Protein AF-A0A646HHF9-F1 (afdb_monomer)

Secondary structure (DSSP, 8-state):
-----HHHHHHHHHHHHHHHHHHHHHHHHHHHHHHHHHHHHHHHHHHHHHHHHTTTS-----PPPSSSSEETEEEEEEEEEETTEEEEEEEE---TT-EE----

Solvent-accessible surface area (backbone atoms only — not comparable to full-atom values): 6227 Å² total; per-residue (Å²): 134,88,86,72,54,69,72,59,54,52,53,53,51,54,53,51,54,52,53,54,53,53,53,54,52,54,52,52,56,49,52,55,52,52,57,58,51,50,58,55,52,52,51,58,51,50,54,53,50,55,63,62,48,70,78,79,54,84,79,78,76,72,72,59,47,86,78,75,41,31,40,11,9,36,72,44,90,52,76,43,75,59,90,94,47,75,47,53,41,43,39,83,69,75,42,71,87,32,65,17,76,67,98,117

Structure (mmCIF, N/CA/C/O backbone):
data_AF-A0A646HHF9-F1
#
_entry.id   AF-A0A646HHF9-F1
#
loop_
_atom_site.group_PDB
_atom_site.id
_atom_site.type_symbol
_atom_site.label_atom_id
_atom_site.label_alt_id
_atom_site.label_comp_id
_atom_site.label_asym_id
_atom_site.label_entity_id
_atom_site.label_seq_id
_atom_site.pdbx_PDB_ins_code
_atom_site.Cartn_x
_atom_site.Cartn_y
_atom_site.Cartn_z
_atom_site.occupancy
_atom_site.B_iso_or_equiv
_atom_site.auth_seq_id
_atom_site.auth_comp_id
_atom_site.auth_asym_id
_atom_site.auth_atom_id
_atom_site.pdbx_PDB_model_num
ATOM 1 N N . MET A 1 1 ? -16.083 25.783 53.125 1.00 39.66 1 MET A N 1
ATOM 2 C CA . MET A 1 1 ? -14.875 24.932 53.082 1.00 39.66 1 MET A CA 1
ATOM 3 C C . MET A 1 1 ? -15.347 23.488 53.008 1.00 39.66 1 MET A C 1
ATOM 5 O O . MET A 1 1 ? -15.958 23.027 53.962 1.00 39.66 1 MET A O 1
ATOM 9 N N . LEU A 1 2 ? -15.204 22.819 51.859 1.00 50.69 2 LEU A N 1
ATOM 10 C CA . LEU A 1 2 ? -15.586 21.409 51.734 1.00 50.69 2 LEU A CA 1
ATOM 11 C C . LEU A 1 2 ? -14.530 20.556 52.438 1.00 50.69 2 LEU A C 1
ATOM 13 O O . LEU A 1 2 ? -13.410 20.424 51.952 1.00 50.69 2 LEU A O 1
ATOM 17 N N . ASN A 1 3 ? -14.894 19.999 53.590 1.00 59.72 3 ASN A N 1
ATOM 18 C CA . ASN A 1 3 ? -14.084 19.016 54.296 1.00 59.72 3 ASN A CA 1
ATOM 19 C C . ASN A 1 3 ? -14.270 17.660 53.597 1.00 59.72 3 ASN A C 1
ATOM 21 O O . ASN A 1 3 ? -15.097 16.837 53.985 1.00 59.72 3 ASN A O 1
ATOM 25 N N . LEU A 1 4 ? -13.574 17.475 52.477 1.00 60.56 4 LEU A N 1
ATOM 26 C CA . LEU A 1 4 ? -13.609 16.232 51.716 1.00 60.56 4 LEU A CA 1
ATOM 27 C C . LEU A 1 4 ? -12.648 15.231 52.360 1.00 60.56 4 LEU A C 1
ATOM 29 O O . LEU A 1 4 ? -11.431 15.343 52.234 1.00 60.56 4 LEU A O 1
ATOM 33 N N . ASN A 1 5 ? -13.215 14.244 53.056 1.00 72.06 5 ASN A N 1
ATOM 34 C CA . ASN A 1 5 ? -12.475 13.115 53.610 1.00 72.06 5 ASN A CA 1
ATOM 35 C C . ASN A 1 5 ? -11.739 12.362 52.476 1.00 72.06 5 ASN A C 1
ATOM 37 O O . ASN A 1 5 ? -12.307 12.120 51.402 1.00 72.06 5 ASN A O 1
ATOM 41 N N . VAL A 1 6 ? -10.476 11.990 52.706 1.00 67.69 6 VAL A N 1
ATOM 42 C CA . VAL A 1 6 ? -9.559 11.394 51.712 1.00 67.69 6 VAL A CA 1
ATOM 43 C C . VAL A 1 6 ? -10.124 10.098 51.116 1.00 67.69 6 VAL A C 1
ATOM 45 O O . VAL A 1 6 ? -9.913 9.800 49.940 1.00 67.69 6 VAL A O 1
ATOM 48 N N . GLU A 1 7 ? -10.907 9.346 51.889 1.00 68.81 7 GLU A N 1
ATOM 49 C CA . GLU A 1 7 ? -11.557 8.116 51.421 1.00 68.81 7 GLU A CA 1
ATOM 50 C C . GLU A 1 7 ? -12.665 8.371 50.392 1.00 68.81 7 GLU A C 1
ATOM 52 O O . GLU A 1 7 ? -12.810 7.617 49.430 1.00 68.81 7 GLU A O 1
ATOM 57 N N . THR A 1 8 ? -13.421 9.458 50.547 1.00 64.81 8 THR A N 1
ATOM 58 C CA . THR A 1 8 ? -14.432 9.891 49.569 1.00 64.81 8 THR A CA 1
ATOM 59 C C . THR A 1 8 ? -13.780 10.358 48.271 1.00 64.81 8 THR A C 1
ATOM 61 O O . THR A 1 8 ? -14.233 9.975 47.196 1.00 64.81 8 THR A O 1
ATOM 64 N N . MET A 1 9 ? -12.664 11.091 48.348 1.00 63.19 9 MET A N 1
ATOM 65 C CA . MET A 1 9 ? -11.913 11.557 47.171 1.00 63.19 9 MET A CA 1
ATOM 66 C C . MET A 1 9 ? -11.390 10.396 46.313 1.00 63.19 9 MET A C 1
ATOM 68 O O . MET A 1 9 ? -11.492 10.440 45.088 1.00 63.19 9 MET A O 1
ATOM 72 N N . LYS A 1 10 ? -10.901 9.317 46.941 1.00 67.31 10 LYS A N 1
ATOM 73 C CA . LYS A 1 10 ? -10.444 8.108 46.232 1.00 67.31 10 LYS A CA 1
ATOM 74 C C . LYS A 1 10 ? -11.574 7.403 45.475 1.00 67.31 10 LYS A C 1
ATOM 76 O O . LYS A 1 10 ? -11.358 6.943 44.357 1.00 67.31 10 LYS A O 1
ATOM 81 N N . LYS A 1 11 ? -12.782 7.351 46.049 1.00 71.19 11 LYS A N 1
ATOM 82 C CA . LYS A 1 11 ? -13.964 6.752 45.402 1.00 71.19 11 LYS A CA 1
ATOM 83 C C . LYS A 1 11 ? -14.408 7.560 44.181 1.00 71.19 11 LYS A C 1
ATOM 85 O O . LYS A 1 11 ? -14.661 6.975 43.131 1.00 71.19 11 LYS A O 1
ATOM 90 N N . TYR A 1 12 ? -14.421 8.891 44.285 1.00 71.12 12 TYR A N 1
ATOM 91 C CA . TYR A 1 12 ? -14.727 9.767 43.149 1.00 71.12 12 TYR A CA 1
ATOM 92 C C . TYR A 1 12 ? -13.666 9.687 42.047 1.00 71.12 12 TYR A C 1
ATOM 94 O O . TYR A 1 12 ? -14.019 9.609 40.873 1.00 71.12 12 TYR A O 1
ATOM 102 N N . PHE A 1 13 ? -12.382 9.620 42.411 1.00 72.81 13 PHE A N 1
ATOM 103 C CA . PHE A 1 13 ? -11.299 9.448 41.443 1.00 72.81 13 PHE A CA 1
ATOM 104 C C . PHE A 1 13 ? -11.406 8.111 40.696 1.00 72.81 13 PHE A C 1
ATOM 106 O O . PHE A 1 13 ? -11.321 8.079 39.472 1.00 72.81 13 PHE A O 1
ATOM 113 N N . MET A 1 14 ? -11.679 7.011 41.404 1.00 72.44 14 MET A N 1
ATOM 114 C CA . MET A 1 14 ? -11.815 5.698 40.770 1.00 72.44 14 MET A CA 1
ATOM 115 C C . MET A 1 14 ? -13.063 5.596 39.875 1.00 72.44 14 MET A C 1
ATOM 117 O O . MET A 1 14 ? -13.009 5.027 38.785 1.00 72.44 14 MET A O 1
ATOM 121 N N . SER A 1 15 ? -14.173 6.214 40.287 1.00 73.56 15 SER A N 1
ATOM 122 C CA . SER A 1 15 ? -15.384 6.329 39.463 1.00 73.56 15 SER A CA 1
ATOM 123 C C . SER A 1 15 ? -15.136 7.130 38.179 1.00 73.56 15 SER A C 1
ATOM 125 O O . SER A 1 15 ? -15.618 6.757 37.111 1.00 73.56 15 SER A O 1
ATOM 127 N N . PHE A 1 16 ? -14.359 8.213 38.261 1.00 77.44 16 PHE A N 1
ATOM 128 C CA . PHE A 1 16 ? -14.007 9.042 37.109 1.00 77.44 16 PHE A CA 1
ATOM 129 C C . PHE A 1 16 ? -13.122 8.293 36.103 1.00 77.44 16 PHE A C 1
ATOM 131 O O . PHE A 1 16 ? -13.390 8.323 34.902 1.00 77.44 16 PHE A O 1
ATOM 138 N N . VAL A 1 17 ? -12.121 7.549 36.584 1.00 76.94 17 VAL A N 1
ATOM 139 C CA . VAL A 1 17 ? -11.257 6.719 35.728 1.00 76.94 17 VAL A CA 1
ATOM 140 C C . VAL A 1 17 ? -12.069 5.639 35.003 1.00 76.94 17 VAL A C 1
ATOM 142 O O . VAL A 1 17 ? -11.896 5.450 33.799 1.00 76.94 17 VAL A O 1
ATOM 145 N N . CYS A 1 18 ? -13.011 4.982 35.688 1.00 74.81 18 CYS A N 1
ATOM 146 C CA . CYS A 1 18 ? -13.889 3.992 35.055 1.00 74.81 18 CYS A CA 1
ATOM 147 C C . CYS A 1 18 ? -14.760 4.606 33.948 1.00 74.81 18 CYS A C 1
ATOM 149 O O . CYS A 1 18 ? -14.887 4.018 32.874 1.00 74.81 18 CYS A O 1
ATOM 151 N N . ALA A 1 19 ? -15.312 5.804 34.168 1.00 72.06 19 ALA A N 1
ATOM 152 C CA . ALA A 1 19 ? -16.123 6.490 33.164 1.00 72.06 19 ALA A CA 1
ATOM 153 C C . ALA A 1 19 ? -15.327 6.776 31.875 1.00 72.06 19 ALA A C 1
ATOM 155 O O . ALA A 1 19 ? -15.808 6.490 30.779 1.00 72.06 19 ALA A O 1
ATOM 156 N N . ILE A 1 20 ? -14.078 7.239 31.988 1.00 74.69 20 ILE A N 1
ATOM 157 C CA . ILE A 1 20 ? -13.217 7.516 30.824 1.00 74.69 20 ILE A CA 1
ATOM 158 C C . ILE A 1 20 ? -12.928 6.238 30.025 1.00 74.69 20 ILE A C 1
ATOM 160 O O . ILE A 1 20 ? -13.024 6.240 28.797 1.00 74.69 20 ILE A O 1
ATOM 164 N N . ILE A 1 21 ? -12.616 5.135 30.711 1.00 76.69 21 ILE A N 1
ATOM 165 C CA . ILE A 1 21 ? -12.291 3.855 30.063 1.00 76.69 21 ILE A CA 1
ATOM 166 C C . ILE A 1 21 ? -13.486 3.327 29.258 1.00 76.69 21 ILE A C 1
ATOM 168 O O . ILE A 1 21 ? -13.312 2.855 28.133 1.00 76.69 21 ILE A O 1
ATOM 172 N N . THR A 1 22 ? -14.705 3.449 29.793 1.00 72.38 22 THR A N 1
ATOM 173 C CA . THR A 1 22 ? -15.913 2.996 29.083 1.00 72.38 22 THR A CA 1
ATOM 174 C C . THR A 1 22 ? -16.177 3.791 27.803 1.00 72.38 22 THR A C 1
ATOM 176 O O . THR A 1 22 ? -16.484 3.193 26.773 1.00 72.38 22 THR A O 1
ATOM 179 N N . ILE A 1 23 ? -15.969 5.111 27.819 1.00 74.75 23 ILE A N 1
ATOM 180 C CA . ILE A 1 23 ? -16.130 5.963 26.632 1.00 74.75 23 ILE A CA 1
ATOM 181 C C . ILE A 1 23 ? -15.095 5.589 25.563 1.00 74.75 23 ILE A C 1
ATOM 183 O O . ILE A 1 23 ? -15.446 5.438 24.391 1.00 74.75 23 ILE A O 1
ATOM 187 N N . ALA A 1 24 ? -13.837 5.370 25.956 1.00 71.38 24 ALA A N 1
ATOM 188 C CA . ALA A 1 24 ? -12.774 4.980 25.030 1.00 71.38 24 ALA A CA 1
ATOM 189 C C . ALA A 1 24 ? -13.054 3.626 24.347 1.00 71.38 24 ALA A C 1
ATOM 191 O O . ALA A 1 24 ? -12.877 3.499 23.134 1.00 71.38 24 ALA A O 1
ATOM 192 N N . CYS A 1 25 ? -13.561 2.637 25.092 1.00 72.00 25 CYS A N 1
ATOM 193 C CA . CYS A 1 25 ? -13.880 1.314 24.545 1.00 72.00 25 CYS A CA 1
ATOM 194 C C . CYS A 1 25 ? -15.032 1.358 23.528 1.00 72.00 25 CYS A C 1
ATOM 196 O O . CYS A 1 25 ? -14.935 0.750 22.461 1.00 72.00 25 CYS A O 1
ATOM 198 N N . VAL A 1 26 ? -16.103 2.103 23.823 1.00 73.75 26 VAL A N 1
ATOM 199 C CA . VAL A 1 26 ? -17.259 2.231 22.915 1.00 73.75 26 VAL A CA 1
ATOM 200 C C . VAL A 1 26 ? -16.872 2.975 21.634 1.00 73.75 26 VAL A C 1
ATOM 202 O O . VAL A 1 26 ? -17.263 2.572 20.539 1.00 73.75 26 VAL A O 1
ATOM 205 N N . SER A 1 27 ? -16.041 4.013 21.756 1.00 71.19 27 SER A N 1
ATOM 206 C CA . SER A 1 27 ? -15.536 4.788 20.614 1.00 71.19 27 SER A CA 1
ATOM 207 C C . SER A 1 27 ? -14.716 3.925 19.651 1.00 71.19 27 SER A C 1
ATOM 209 O O . SER A 1 27 ? -14.890 4.005 18.435 1.00 71.19 27 SER A O 1
ATOM 211 N N . PHE A 1 28 ? -13.846 3.063 20.188 1.00 72.19 28 PHE A N 1
ATOM 212 C CA . PHE A 1 28 ? -13.007 2.174 19.386 1.00 72.19 28 PHE A CA 1
ATOM 213 C C . PHE A 1 28 ? -13.825 1.089 18.673 1.00 72.19 28 PHE A C 1
ATOM 215 O O . PHE A 1 28 ? -13.618 0.841 17.486 1.00 72.19 28 PHE A O 1
ATOM 222 N N . ALA A 1 29 ? -14.801 0.485 19.359 1.00 70.06 29 ALA A N 1
ATOM 223 C CA . ALA A 1 29 ? -15.680 -0.520 18.762 1.00 70.06 29 ALA A CA 1
ATOM 224 C C . ALA A 1 29 ? -16.514 0.053 17.602 1.00 70.06 29 ALA A C 1
ATOM 226 O O . ALA A 1 29 ? -16.638 -0.585 16.555 1.00 70.06 29 ALA A O 1
ATOM 227 N N . LEU A 1 30 ? -17.031 1.279 17.755 1.00 65.69 30 LEU A N 1
ATOM 228 C CA . LEU A 1 30 ? -17.736 1.979 16.681 1.00 65.69 30 LEU A CA 1
ATOM 229 C C . LEU A 1 30 ? -16.806 2.268 15.497 1.00 65.69 30 LEU A C 1
ATOM 231 O O . LEU A 1 30 ? -17.174 1.977 14.363 1.00 65.69 30 LEU A O 1
ATOM 235 N N . LEU A 1 31 ? -15.588 2.766 15.735 1.00 65.50 31 LEU A N 1
ATOM 236 C CA . LEU A 1 31 ? -14.617 3.054 14.672 1.00 65.50 31 LEU A CA 1
ATOM 237 C C . LEU A 1 31 ? -14.316 1.814 13.806 1.00 65.50 31 LEU A C 1
ATOM 239 O O . LEU A 1 31 ? -14.271 1.906 12.579 1.00 65.50 31 LEU A O 1
ATOM 243 N N . VAL A 1 32 ? -14.148 0.646 14.432 1.00 68.06 32 VAL A N 1
ATOM 244 C CA . VAL A 1 32 ? -13.904 -0.624 13.725 1.00 68.06 32 VAL A CA 1
ATOM 245 C C . VAL A 1 32 ? -15.108 -1.024 12.860 1.00 68.06 32 VAL A C 1
ATOM 247 O O . VAL A 1 32 ? -14.928 -1.436 11.711 1.00 68.06 32 VAL A O 1
ATOM 250 N N . GLN A 1 33 ? -16.336 -0.852 13.358 1.00 61.91 33 GLN A N 1
ATOM 251 C CA . GLN A 1 33 ? -17.551 -1.135 12.583 1.00 61.91 33 GLN A CA 1
ATOM 252 C C . GLN A 1 33 ? -17.734 -0.162 11.409 1.00 61.91 33 GLN A C 1
ATOM 254 O O . GLN A 1 33 ? -18.026 -0.598 10.294 1.00 61.91 33 GLN A O 1
ATOM 259 N N . PHE A 1 34 ? -17.492 1.137 11.616 1.00 61.16 34 PHE A N 1
ATOM 260 C CA . PHE A 1 34 ? -17.584 2.146 10.555 1.00 61.16 34 PHE A CA 1
ATOM 261 C C . PHE A 1 34 ? -16.555 1.923 9.441 1.00 61.16 34 PHE A C 1
ATOM 263 O O . PHE A 1 34 ? -16.900 2.037 8.266 1.00 61.16 34 PHE A O 1
ATOM 270 N N . ASN A 1 35 ? -15.318 1.546 9.778 1.00 59.56 35 ASN A N 1
ATOM 271 C CA . ASN A 1 35 ? -14.297 1.234 8.771 1.00 59.56 35 ASN A CA 1
ATOM 272 C C . ASN A 1 35 ? -14.648 -0.013 7.948 1.00 59.56 35 ASN A C 1
ATOM 274 O O . ASN A 1 35 ? -14.401 -0.043 6.744 1.00 59.56 35 ASN A O 1
ATOM 278 N N . SER A 1 36 ? -15.272 -1.011 8.577 1.00 55.56 36 SER A N 1
ATOM 279 C CA . SER A 1 36 ? -15.701 -2.236 7.895 1.00 55.56 36 SER A CA 1
ATOM 280 C C . SER A 1 36 ? -16.856 -1.970 6.919 1.00 55.56 36 SER A C 1
ATOM 282 O O . SER A 1 36 ? -16.861 -2.495 5.810 1.00 55.56 36 SER A O 1
ATOM 284 N N . GLY A 1 37 ? -17.813 -1.115 7.298 1.00 51.62 37 GLY A N 1
ATOM 285 C CA . GLY A 1 37 ? -18.943 -0.742 6.440 1.00 51.62 37 GLY A CA 1
ATOM 286 C C . GLY A 1 37 ? -18.556 0.177 5.278 1.00 51.62 37 GLY A C 1
ATOM 287 O O . GLY A 1 37 ? -19.073 0.018 4.174 1.00 51.62 37 GLY A O 1
ATOM 288 N N . LYS A 1 38 ? -17.609 1.100 5.493 1.00 51.44 38 LYS A N 1
ATOM 289 C CA . LYS A 1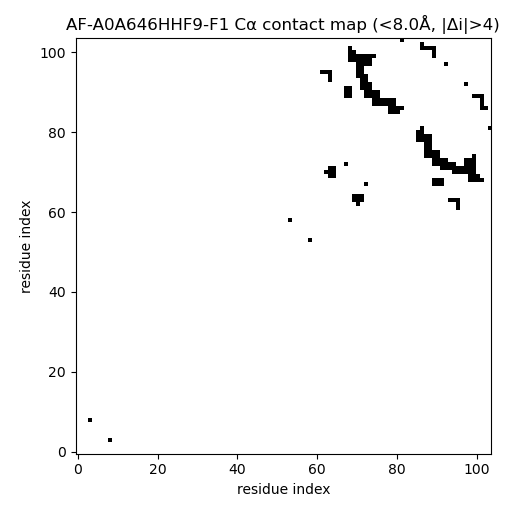 38 ? -17.143 2.026 4.450 1.00 51.44 38 LYS A CA 1
ATOM 290 C C . LYS A 1 38 ? -16.495 1.291 3.271 1.00 51.44 38 LYS A C 1
ATOM 292 O O . LYS A 1 38 ? -16.796 1.605 2.129 1.00 51.44 38 LYS A O 1
ATOM 297 N N . LEU A 1 39 ? -15.711 0.246 3.550 1.00 51.34 39 LEU A N 1
ATOM 298 C CA . LEU A 1 39 ? -15.124 -0.633 2.529 1.00 51.34 39 LEU A CA 1
ATOM 299 C C . LEU A 1 39 ? -16.178 -1.324 1.646 1.00 51.34 39 LEU A C 1
ATOM 301 O O . LEU A 1 39 ? -15.972 -1.475 0.446 1.00 51.34 39 LEU A O 1
ATOM 305 N N . VAL A 1 40 ? -17.311 -1.733 2.221 1.00 55.31 40 VAL A N 1
ATOM 306 C CA . VAL A 1 40 ? -18.381 -2.417 1.474 1.00 55.31 40 VAL A CA 1
ATOM 307 C C . VAL A 1 40 ? -19.188 -1.432 0.626 1.00 55.31 40 VAL A C 1
ATOM 309 O O . VA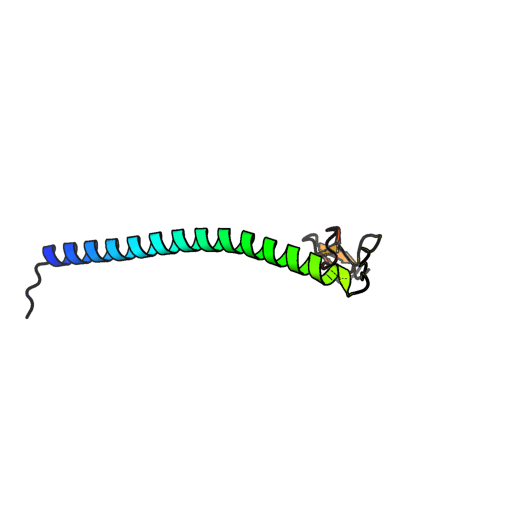L A 1 40 ? -19.512 -1.733 -0.521 1.00 55.31 40 VAL A O 1
ATOM 312 N N . VAL A 1 41 ? -19.487 -0.244 1.159 1.00 56.97 41 VAL A N 1
ATOM 313 C CA . VAL A 1 41 ? -20.236 0.792 0.428 1.00 56.97 41 VAL A CA 1
ATOM 314 C C . VAL A 1 41 ? -19.393 1.409 -0.692 1.00 56.97 41 VAL A C 1
ATOM 316 O O . VAL A 1 41 ? -19.916 1.611 -1.786 1.00 56.97 41 VAL A O 1
ATOM 319 N N . ASP A 1 42 ? -18.095 1.636 -0.466 1.00 53.00 42 ASP A N 1
ATOM 320 C CA . ASP A 1 42 ? -17.187 2.144 -1.501 1.00 53.00 42 ASP A CA 1
ATOM 321 C C . ASP A 1 42 ? -17.077 1.153 -2.676 1.00 53.00 42 ASP A C 1
ATOM 323 O O . ASP A 1 42 ? -17.131 1.577 -3.827 1.00 53.00 42 ASP A O 1
ATOM 327 N N . ASN A 1 43 ? -17.037 -0.162 -2.418 1.00 54.53 43 ASN A N 1
ATOM 328 C CA . ASN A 1 43 ? -17.019 -1.179 -3.480 1.00 54.53 43 ASN A CA 1
ATOM 329 C C . ASN A 1 43 ? -18.307 -1.188 -4.325 1.00 54.53 43 ASN A C 1
ATOM 331 O O . ASN A 1 43 ? -18.230 -1.244 -5.550 1.00 54.53 43 ASN A O 1
ATOM 335 N N . LEU A 1 44 ? -19.483 -1.080 -3.695 1.00 58.09 44 LEU A N 1
ATOM 336 C CA . LEU A 1 44 ? -20.774 -1.055 -4.404 1.00 58.09 44 LEU A CA 1
ATOM 337 C C . LEU A 1 44 ? -20.986 0.233 -5.217 1.00 58.09 44 LEU A C 1
ATOM 339 O O . LEU A 1 44 ? -21.653 0.222 -6.254 1.00 58.09 44 LEU A O 1
ATOM 343 N N . LEU A 1 45 ? -20.442 1.359 -4.750 1.00 59.41 45 LEU A N 1
ATOM 344 C CA . LEU A 1 45 ? -20.468 2.617 -5.494 1.00 59.41 45 LEU A CA 1
ATOM 345 C C . LEU A 1 45 ? -19.486 2.590 -6.671 1.00 59.41 45 LEU A C 1
ATOM 347 O O . LEU A 1 45 ? -19.855 3.025 -7.760 1.00 59.41 45 LEU A O 1
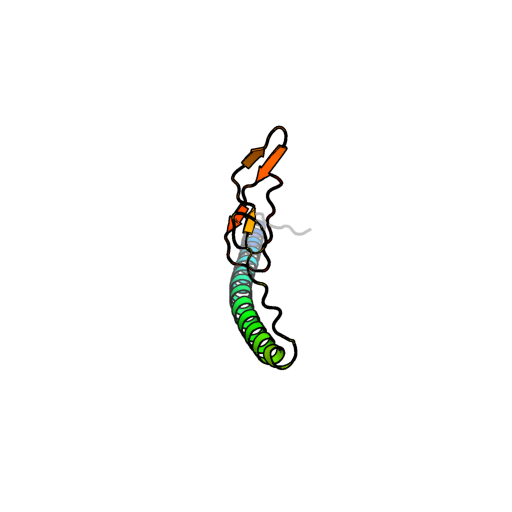ATOM 351 N N . LEU A 1 46 ? -18.279 2.041 -6.492 1.00 57.28 46 LEU A N 1
ATOM 352 C CA . LEU A 1 46 ? -17.304 1.883 -7.577 1.00 57.28 46 LEU A CA 1
ATOM 353 C C . LEU A 1 46 ? -17.816 0.968 -8.695 1.00 57.28 46 LEU A C 1
ATOM 355 O O . LEU A 1 46 ? -17.674 1.318 -9.863 1.00 57.28 46 LEU A O 1
ATOM 359 N N . GLU A 1 47 ? -18.455 -0.153 -8.358 1.00 56.31 47 GLU A N 1
ATOM 360 C CA . GLU A 1 47 ? -18.982 -1.103 -9.347 1.00 56.31 47 GLU A CA 1
ATOM 361 C C . GLU A 1 47 ? -20.087 -0.478 -10.220 1.00 56.31 47 GLU A C 1
ATOM 363 O O . GLU A 1 47 ? -20.098 -0.638 -11.442 1.00 56.31 47 GLU A O 1
ATOM 368 N N . ASN A 1 48 ? -20.974 0.322 -9.618 1.00 58.75 48 ASN A N 1
ATOM 369 C CA . ASN A 1 48 ? -22.021 1.032 -10.356 1.00 58.75 48 ASN A CA 1
ATOM 370 C C . ASN A 1 48 ? -21.478 2.198 -11.193 1.00 58.75 48 ASN A C 1
ATOM 372 O O . ASN A 1 48 ? -21.982 2.449 -12.289 1.00 58.75 48 ASN A O 1
ATOM 376 N N . VAL A 1 49 ? -20.447 2.901 -10.711 1.00 59.12 49 VAL A N 1
ATOM 377 C CA . VAL A 1 49 ? -19.763 3.933 -11.500 1.00 59.12 49 VAL A CA 1
ATOM 378 C C . VAL A 1 49 ? -19.081 3.290 -12.708 1.00 59.12 49 VAL A C 1
ATOM 380 O O . VAL A 1 49 ? -19.294 3.744 -13.829 1.00 59.12 49 VAL A O 1
ATOM 383 N N . GLU A 1 50 ? -18.345 2.191 -12.542 1.00 53.53 50 GLU A N 1
ATOM 384 C CA . GLU A 1 50 ? -17.731 1.484 -13.675 1.00 53.53 50 GLU A CA 1
ATOM 385 C C . GLU A 1 50 ? -18.770 0.979 -14.688 1.00 53.53 50 GLU A C 1
ATOM 387 O O . GLU A 1 50 ? -18.558 1.113 -15.895 1.00 53.53 50 GLU A O 1
ATOM 392 N N . ALA A 1 51 ? -19.917 0.468 -14.230 1.00 59.31 51 ALA A N 1
ATOM 393 C CA . ALA A 1 51 ? -20.996 0.023 -15.112 1.00 59.31 51 ALA A CA 1
ATOM 394 C C . ALA A 1 51 ? -21.633 1.173 -15.913 1.00 59.31 51 ALA A C 1
ATOM 396 O O . ALA A 1 51 ? -21.924 1.000 -17.097 1.00 59.31 51 ALA A O 1
ATOM 397 N N . LEU A 1 52 ? -21.810 2.351 -15.305 1.00 56.88 52 LEU A N 1
ATOM 398 C CA . LEU A 1 52 ? -22.391 3.516 -15.979 1.00 56.88 52 LEU A CA 1
ATOM 399 C C . LEU A 1 52 ? -21.405 4.175 -16.955 1.00 56.88 52 LEU A C 1
ATOM 401 O O . LEU A 1 52 ? -21.810 4.691 -17.992 1.00 56.88 52 LEU A O 1
ATOM 405 N N . THR A 1 53 ? -20.102 4.114 -16.664 1.00 53.53 53 THR A N 1
ATOM 406 C CA . THR A 1 53 ? -19.081 4.767 -17.499 1.00 53.53 53 THR A CA 1
ATOM 407 C C . THR A 1 53 ? -18.628 3.919 -18.699 1.00 53.53 53 THR A C 1
ATOM 409 O O . THR A 1 53 ? -18.094 4.468 -19.662 1.00 53.53 53 THR A O 1
ATOM 412 N N . ARG A 1 54 ? -18.906 2.602 -18.717 1.00 53.78 54 ARG A N 1
ATOM 413 C CA . ARG A 1 54 ? -18.674 1.716 -19.883 1.00 53.78 54 ARG A CA 1
ATOM 414 C C . ARG A 1 54 ? -19.499 2.076 -21.127 1.00 53.78 54 ARG A C 1
ATOM 416 O O . ARG A 1 54 ? -19.204 1.566 -22.203 1.00 53.78 54 ARG A O 1
ATOM 423 N N . GLY A 1 55 ? -20.524 2.921 -20.994 1.00 52.94 55 GLY A N 1
ATOM 424 C CA . GLY A 1 55 ? -21.370 3.347 -22.110 1.00 52.94 55 GLY A CA 1
ATOM 425 C C . GLY A 1 55 ? -20.853 4.548 -22.912 1.00 52.94 55 GLY A C 1
ATOM 426 O O . GLY A 1 55 ? -21.242 4.685 -24.068 1.00 52.94 55 GLY A O 1
ATOM 427 N N . GLU A 1 56 ? -19.997 5.413 -22.346 1.00 49.78 56 GLU A N 1
ATOM 428 C CA . GLU A 1 56 ? -19.788 6.768 -22.908 1.00 49.78 56 GLU A CA 1
ATOM 429 C C . GLU A 1 56 ? -18.335 7.230 -23.088 1.00 49.78 56 GLU A C 1
ATOM 431 O O . GLU A 1 56 ? -18.104 8.274 -23.696 1.00 49.78 56 GLU A O 1
ATOM 436 N N . ILE A 1 57 ? -17.330 6.475 -22.646 1.00 53.91 57 ILE A N 1
ATOM 437 C CA . ILE A 1 57 ? -15.927 6.845 -22.875 1.00 53.91 57 ILE A CA 1
ATOM 438 C C . ILE A 1 57 ? -15.183 5.679 -23.496 1.00 53.91 57 ILE A C 1
ATOM 440 O O . ILE A 1 57 ? -15.082 4.605 -22.908 1.00 53.91 57 ILE A O 1
ATOM 444 N N . GLY A 1 58 ? -14.677 5.922 -24.710 1.00 51.56 58 GLY A N 1
ATOM 445 C CA . GLY A 1 58 ? -13.799 5.011 -25.426 1.00 51.56 58 GLY A CA 1
ATOM 446 C C . GLY A 1 58 ? -12.750 4.456 -24.474 1.00 51.56 58 GLY A C 1
ATOM 447 O O . GLY A 1 58 ? -12.046 5.211 -23.804 1.00 51.56 58 GLY A O 1
ATOM 448 N N . GLU A 1 59 ? -12.726 3.133 -24.384 1.00 47.91 59 GLU A N 1
ATOM 449 C CA . GLU A 1 59 ? -11.866 2.362 -23.507 1.00 47.91 59 GLU A CA 1
ATOM 450 C C . GLU A 1 59 ? -10.411 2.796 -23.726 1.00 47.91 59 GLU A C 1
ATOM 452 O O . GLU A 1 59 ? -9.764 2.416 -24.704 1.00 47.91 59 GLU A O 1
ATOM 457 N N . VAL A 1 60 ? -9.883 3.641 -22.836 1.00 55.50 60 VAL A N 1
ATOM 458 C CA . VAL A 1 60 ? -8.444 3.889 -22.780 1.00 55.50 60 VAL A CA 1
ATOM 459 C C . VAL A 1 60 ? -7.849 2.627 -22.177 1.00 55.50 60 VAL A C 1
ATOM 461 O O . VAL A 1 60 ? -7.654 2.522 -20.967 1.00 55.50 60 VAL A O 1
ATOM 464 N N . VAL A 1 61 ? -7.621 1.629 -23.030 1.00 57.22 61 VAL A N 1
ATOM 465 C CA . VAL A 1 61 ? -6.904 0.410 -22.669 1.00 57.22 61 VAL A CA 1
ATOM 466 C C . VAL A 1 61 ? -5.468 0.827 -22.367 1.00 57.22 61 VAL A C 1
ATOM 468 O O . VAL A 1 61 ? -4.623 0.928 -23.255 1.00 57.22 61 VAL A O 1
ATOM 471 N N . VAL A 1 62 ? -5.187 1.118 -21.098 1.00 60.34 62 VAL A N 1
ATOM 472 C CA . VAL A 1 62 ? -3.820 1.326 -20.623 1.00 60.34 62 VAL A CA 1
ATOM 473 C C . VAL A 1 62 ? -3.149 -0.043 -20.594 1.00 60.34 62 VAL A C 1
ATOM 475 O O . VAL A 1 62 ? -3.257 -0.794 -19.627 1.00 60.34 62 VAL A O 1
ATOM 478 N N . THR A 1 63 ? -2.496 -0.411 -21.694 1.00 71.75 63 THR A N 1
ATOM 479 C CA . THR A 1 63 ? -1.708 -1.642 -21.769 1.00 71.75 63 THR A CA 1
ATOM 480 C C . THR A 1 63 ? -0.435 -1.490 -20.949 1.00 71.75 63 THR A C 1
ATOM 482 O O . THR A 1 63 ? 0.376 -0.607 -21.226 1.00 71.75 63 THR A O 1
ATOM 485 N N . CYS A 1 64 ? -0.230 -2.385 -19.982 1.00 73.50 64 CYS A N 1
ATOM 486 C CA . CYS A 1 64 ? 1.029 -2.481 -19.252 1.00 73.50 64 CYS A CA 1
ATOM 487 C C . CYS A 1 64 ? 2.221 -2.576 -20.209 1.00 73.50 64 CYS A C 1
ATOM 489 O O . CYS A 1 64 ? 2.174 -3.295 -21.214 1.00 73.50 64 CYS A O 1
ATOM 491 N N . SER A 1 65 ? 3.308 -1.880 -19.879 1.00 75.31 65 SER A N 1
ATOM 492 C CA . SER A 1 65 ? 4.538 -1.969 -20.660 1.00 75.31 65 SER A CA 1
ATOM 493 C C . SER A 1 65 ? 5.085 -3.401 -20.593 1.00 75.31 65 SER A C 1
ATOM 495 O O . SER A 1 65 ? 5.109 -4.022 -19.532 1.00 75.31 65 SER A O 1
ATOM 497 N N . LYS A 1 66 ? 5.519 -3.955 -21.731 1.00 66.06 66 LYS A N 1
ATOM 498 C CA . LYS A 1 66 ? 6.260 -5.225 -21.757 1.00 66.06 66 LYS A CA 1
ATOM 499 C C . LYS A 1 66 ? 7.726 -4.926 -21.438 1.00 66.06 66 LYS A C 1
ATOM 501 O O . LYS A 1 66 ? 8.335 -4.147 -22.163 1.00 66.06 66 LYS A O 1
ATOM 506 N N . GLY A 1 67 ? 8.299 -5.533 -20.398 1.00 72.88 67 GLY A N 1
ATOM 507 C CA . GLY A 1 67 ? 9.717 -5.345 -20.066 1.00 72.88 67 GLY A CA 1
ATOM 508 C C . GLY A 1 67 ? 10.026 -5.424 -18.572 1.00 72.88 67 GLY A C 1
ATOM 509 O O . GLY A 1 67 ? 9.339 -6.117 -17.831 1.00 72.88 67 GLY A O 1
ATOM 510 N N . SER A 1 68 ? 11.087 -4.735 -18.150 1.00 72.88 68 SER A N 1
ATOM 511 C CA . SER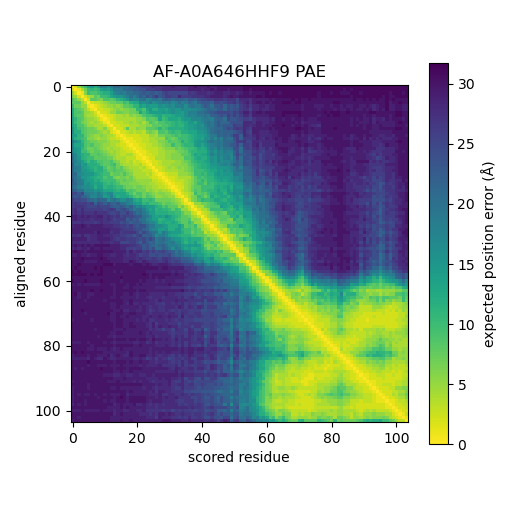 A 1 68 ? 11.543 -4.622 -16.754 1.00 72.88 68 SER A CA 1
ATOM 512 C C . SER A 1 68 ? 11.194 -3.275 -16.099 1.00 72.88 68 SER A C 1
ATOM 514 O O . SER A 1 68 ? 11.493 -3.076 -14.923 1.00 72.88 68 SER A O 1
ATOM 516 N N . SER A 1 69 ? 10.591 -2.344 -16.844 1.00 80.12 69 SER A N 1
ATOM 517 C CA . SER A 1 69 ? 10.195 -1.010 -16.383 1.00 80.12 69 SER A CA 1
ATOM 518 C C . SER A 1 69 ? 9.054 -0.443 -17.244 1.00 80.12 69 SER A C 1
ATOM 520 O O . SER A 1 69 ? 8.777 -0.945 -18.336 1.00 80.12 69 SER A O 1
ATOM 522 N N . GLY A 1 70 ? 8.378 0.592 -16.744 1.00 81.94 70 GLY A N 1
ATOM 523 C CA . GLY A 1 70 ? 7.278 1.297 -17.401 1.00 81.94 70 GLY A CA 1
ATOM 524 C C . GLY A 1 70 ? 5.967 1.239 -16.615 1.00 81.94 70 GLY A C 1
ATOM 525 O O . GLY A 1 70 ? 5.958 1.115 -15.386 1.00 81.94 70 GLY A O 1
ATOM 526 N N . GLN A 1 71 ? 4.848 1.328 -17.337 1.00 83.56 71 GLN A N 1
ATOM 527 C CA . GLN A 1 71 ? 3.509 1.204 -16.760 1.00 83.56 71 GLN A CA 1
ATOM 528 C C . GLN A 1 71 ? 3.274 -0.209 -16.225 1.00 83.56 71 GLN A C 1
ATOM 530 O O . GLN A 1 71 ? 3.628 -1.191 -16.881 1.00 83.56 71 GLN A O 1
ATOM 535 N N . CYS A 1 72 ? 2.613 -0.292 -15.072 1.00 87.19 72 CYS A N 1
ATOM 536 C CA . CYS A 1 72 ? 2.403 -1.495 -14.267 1.00 87.19 72 CYS A CA 1
ATOM 537 C C . CYS A 1 72 ? 3.634 -2.004 -13.517 1.00 87.19 72 CYS A C 1
ATOM 539 O O . CYS A 1 72 ? 3.684 -3.179 -13.146 1.00 87.19 72 CYS A O 1
ATOM 541 N N . PHE A 1 73 ? 4.611 -1.128 -13.279 1.00 88.75 73 PHE A N 1
ATOM 542 C CA . PHE A 1 73 ? 5.758 -1.413 -12.426 1.00 88.75 73 PHE A CA 1
ATOM 543 C C . PHE A 1 73 ? 5.812 -0.431 -11.259 1.00 88.75 73 PHE A C 1
ATOM 545 O O . PHE A 1 73 ? 5.618 0.768 -11.442 1.00 88.75 73 PHE A O 1
ATOM 552 N N . THR A 1 74 ? 6.144 -0.925 -10.069 1.00 89.56 74 THR A N 1
ATOM 553 C CA . THR A 1 74 ? 6.382 -0.108 -8.872 1.00 89.56 74 THR A CA 1
ATOM 554 C C . THR A 1 74 ? 7.842 -0.175 -8.437 1.00 89.56 74 THR A C 1
ATOM 556 O O . THR A 1 74 ? 8.579 -1.080 -8.835 1.00 89.56 74 THR A O 1
ATOM 559 N N . ARG A 1 75 ? 8.274 0.782 -7.613 1.00 88.69 75 ARG A N 1
ATOM 560 C CA . ARG A 1 75 ? 9.613 0.767 -7.011 1.00 88.69 75 ARG A CA 1
ATOM 561 C C . ARG A 1 75 ? 9.650 -0.278 -5.902 1.00 88.69 75 ARG A C 1
ATOM 563 O O . ARG A 1 75 ? 8.855 -0.223 -4.969 1.00 88.69 75 ARG A O 1
ATOM 570 N N . SER A 1 76 ? 10.583 -1.213 -5.998 1.00 86.88 76 SER A N 1
ATOM 571 C CA . SER A 1 76 ? 10.906 -2.132 -4.907 1.00 86.88 76 SER A CA 1
ATOM 572 C C . SER A 1 76 ? 11.851 -1.483 -3.898 1.00 86.88 76 SER A C 1
ATOM 574 O O . SER A 1 76 ? 12.356 -0.382 -4.110 1.00 86.88 76 SER A O 1
ATOM 576 N N . PHE A 1 77 ? 12.123 -2.191 -2.806 1.00 84.38 77 PHE A N 1
ATOM 577 C CA . PHE A 1 77 ? 13.133 -1.787 -1.829 1.00 84.38 77 PHE A CA 1
ATOM 578 C C . PHE A 1 77 ? 14.558 -2.203 -2.230 1.00 84.38 77 PHE A C 1
ATOM 580 O O . PHE A 1 77 ? 15.506 -1.869 -1.522 1.00 84.38 77 PHE A O 1
ATOM 587 N N . ASP A 1 78 ? 14.724 -2.880 -3.372 1.00 85.25 78 ASP A N 1
ATOM 588 C CA . ASP A 1 78 ? 16.031 -3.303 -3.864 1.00 85.25 78 ASP A CA 1
ATOM 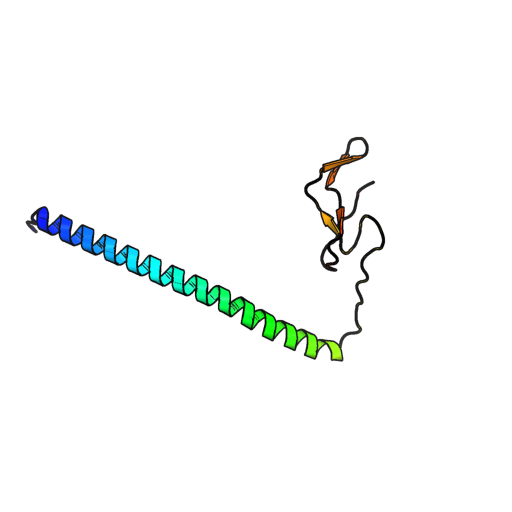589 C C . ASP A 1 78 ? 16.755 -2.136 -4.533 1.00 85.25 78 ASP A C 1
ATOM 591 O O . ASP A 1 78 ? 16.391 -1.690 -5.625 1.00 85.25 78 ASP A O 1
ATOM 595 N N . LEU A 1 79 ? 17.806 -1.646 -3.879 1.00 86.25 79 LEU A N 1
ATOM 596 C CA . LEU A 1 79 ? 18.669 -0.605 -4.420 1.00 86.25 79 LEU A CA 1
ATOM 597 C C . LEU A 1 79 ? 19.669 -1.216 -5.412 1.00 86.25 79 LEU A C 1
ATOM 599 O O . LEU A 1 79 ? 20.447 -2.107 -5.070 1.00 86.25 79 LEU A O 1
ATOM 603 N N . LYS A 1 80 ? 19.666 -0.712 -6.642 1.00 85.25 80 LYS A N 1
ATOM 604 C CA . LYS A 1 80 ? 20.617 -1.044 -7.701 1.00 85.25 80 LYS A CA 1
ATOM 605 C C . LYS A 1 80 ? 21.462 0.170 -8.053 1.00 85.25 80 LYS A C 1
ATOM 607 O O . LYS A 1 80 ? 21.064 1.312 -7.840 1.00 85.25 80 LYS A O 1
ATOM 612 N N . PHE A 1 81 ? 22.638 -0.097 -8.603 1.00 83.69 81 PHE A N 1
ATOM 613 C CA . PHE A 1 81 ? 23.597 0.926 -8.995 1.00 83.69 81 PHE A CA 1
ATOM 614 C C . PHE A 1 81 ? 23.811 0.872 -10.505 1.00 83.69 81 PHE A C 1
ATOM 616 O O . PHE A 1 81 ? 23.978 -0.208 -11.072 1.00 83.69 81 PHE A O 1
ATOM 623 N N . CYS A 1 82 ? 23.811 2.035 -11.147 1.00 83.38 82 CYS A N 1
ATOM 624 C CA . CYS A 1 82 ? 24.282 2.210 -12.512 1.00 83.38 82 CYS A CA 1
ATOM 625 C C . CYS A 1 82 ? 25.326 3.323 -12.538 1.00 83.38 82 CYS A C 1
ATOM 627 O O . CYS A 1 82 ? 24.998 4.503 -12.396 1.00 83.38 82 CYS A O 1
ATOM 629 N N . GLY A 1 83 ? 26.592 2.929 -12.690 1.00 82.00 83 GLY A N 1
ATOM 630 C CA . GLY A 1 83 ? 27.719 3.846 -12.559 1.00 82.00 83 GLY A CA 1
ATOM 631 C C . GLY A 1 83 ? 27.705 4.529 -11.190 1.00 82.00 83 GLY A C 1
ATOM 632 O O . GLY A 1 83 ? 27.752 3.861 -10.160 1.00 82.00 83 GLY A O 1
ATOM 633 N N . GLU A 1 84 ? 27.602 5.856 -11.196 1.00 82.12 8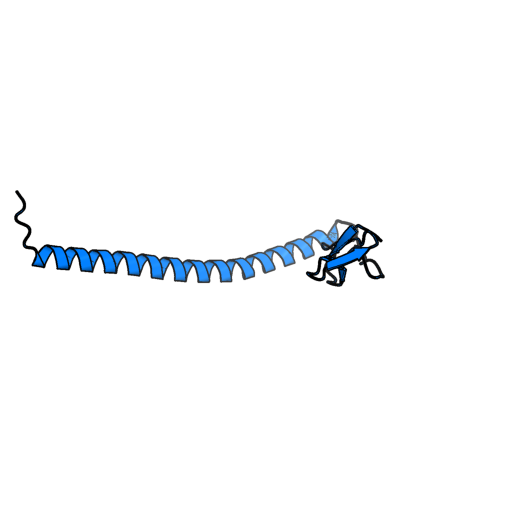4 GLU A N 1
ATOM 634 C CA . GLU A 1 84 ? 27.569 6.700 -9.994 1.00 82.12 84 GLU A CA 1
ATOM 635 C C . GLU A 1 84 ? 26.150 6.915 -9.428 1.00 82.12 84 GLU A C 1
ATOM 637 O O . GLU A 1 84 ? 25.993 7.478 -8.345 1.00 82.12 84 GLU A O 1
ATOM 642 N N . TYR A 1 85 ? 25.102 6.459 -10.126 1.00 80.56 85 TYR A N 1
ATOM 643 C CA . TYR A 1 85 ? 23.710 6.647 -9.714 1.00 80.56 85 TYR A CA 1
ATOM 644 C C . TYR A 1 85 ? 23.156 5.407 -9.012 1.00 80.56 85 TYR A C 1
ATOM 646 O O . TYR A 1 85 ? 23.349 4.277 -9.462 1.00 80.56 85 TYR A O 1
ATOM 654 N N . SER A 1 86 ? 22.403 5.620 -7.931 1.00 82.44 86 SER A N 1
ATOM 655 C CA . SER A 1 86 ? 21.608 4.572 -7.284 1.00 82.44 86 SER A CA 1
ATOM 656 C C . SER A 1 86 ? 20.127 4.744 -7.619 1.00 82.44 86 SER A C 1
ATOM 658 O O . SER A 1 86 ? 19.618 5.864 -7.688 1.00 82.44 86 SER A O 1
ATOM 660 N N . TYR A 1 87 ? 19.432 3.637 -7.865 1.00 84.31 87 TYR A N 1
ATOM 661 C CA . TYR A 1 87 ? 18.005 3.615 -8.170 1.00 84.31 87 TYR A CA 1
ATOM 662 C C . TYR A 1 87 ? 17.337 2.384 -7.561 1.00 84.31 87 TYR A C 1
ATOM 664 O O . TYR A 1 87 ? 17.965 1.351 -7.354 1.00 84.31 87 TYR A O 1
ATOM 672 N N . TYR A 1 88 ? 16.042 2.486 -7.285 1.00 86.19 88 TYR A N 1
ATOM 673 C CA . TYR A 1 88 ? 15.250 1.355 -6.811 1.00 86.19 88 TYR A CA 1
ATOM 674 C C . TYR A 1 88 ? 14.794 0.498 -7.989 1.00 86.19 88 TYR A C 1
ATOM 676 O O . TYR A 1 88 ? 14.268 1.026 -8.971 1.00 86.19 88 TYR A O 1
ATOM 684 N N . ALA A 1 89 ? 14.983 -0.818 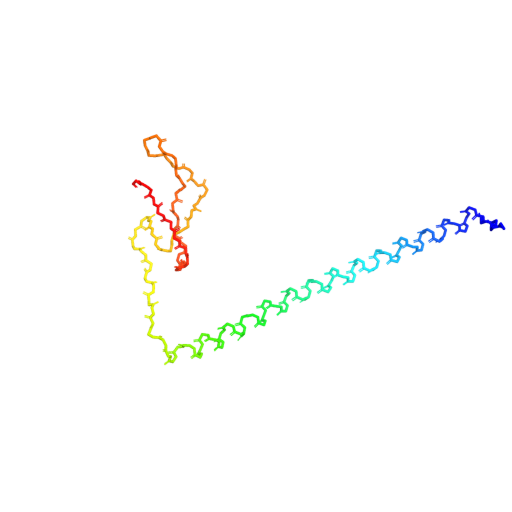-7.903 1.00 86.19 89 ALA A N 1
ATOM 685 C CA . ALA A 1 89 ? 14.584 -1.734 -8.959 1.00 86.19 89 ALA A CA 1
ATOM 686 C C . ALA A 1 89 ? 13.063 -1.707 -9.149 1.00 86.19 89 ALA A C 1
ATOM 688 O O . ALA A 1 89 ? 12.305 -1.659 -8.178 1.00 86.19 89 ALA A O 1
ATOM 689 N N . CYS A 1 90 ? 12.621 -1.763 -10.401 1.00 89.50 90 CYS A N 1
ATOM 6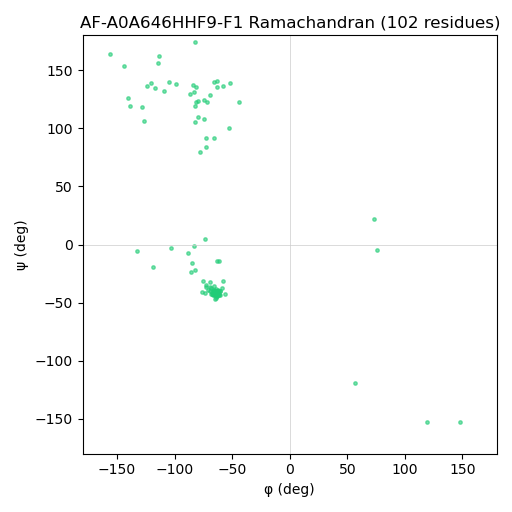90 C CA . CYS A 1 90 ? 11.207 -1.833 -10.730 1.00 89.50 90 CYS A CA 1
ATOM 691 C C . CYS A 1 90 ? 10.706 -3.281 -10.656 1.00 89.50 90 CYS A C 1
ATOM 693 O O . CYS A 1 90 ? 11.373 -4.201 -11.130 1.00 89.50 90 CYS A O 1
ATOM 695 N N . VAL A 1 91 ? 9.525 -3.481 -10.073 1.00 88.06 91 VAL A N 1
ATOM 696 C CA . VAL A 1 91 ? 8.856 -4.784 -9.965 1.00 88.06 91 VAL A CA 1
ATOM 697 C C . VAL A 1 91 ? 7.474 -4.685 -10.581 1.00 88.06 91 VAL A C 1
ATOM 699 O O . VAL A 1 91 ? 6.764 -3.705 -10.368 1.00 88.06 91 VAL A O 1
ATOM 702 N N . TYR A 1 92 ? 7.110 -5.699 -11.361 1.00 85.50 92 TYR A N 1
ATOM 703 C CA . TYR A 1 92 ? 5.814 -5.763 -12.020 1.00 85.50 92 TYR A CA 1
ATOM 704 C C . TYR A 1 92 ? 4.693 -5.974 -11.001 1.00 85.50 92 TYR A C 1
ATOM 706 O O . TYR A 1 92 ? 4.745 -6.907 -10.200 1.00 85.50 92 TYR A O 1
ATOM 714 N N . THR A 1 93 ? 3.671 -5.127 -11.061 1.00 86.31 93 THR A N 1
ATOM 715 C CA . THR A 1 93 ? 2.493 -5.189 -10.187 1.00 86.31 93 THR A CA 1
ATOM 716 C C . THR A 1 93 ? 1.195 -5.417 -10.954 1.00 86.31 93 THR A C 1
ATOM 718 O O . THR A 1 93 ? 0.211 -5.848 -10.363 1.00 86.31 93 THR A O 1
ATOM 721 N N . GLY A 1 94 ? 1.173 -5.142 -12.263 1.00 77.44 94 GLY A N 1
ATOM 722 C CA . GLY A 1 94 ? -0.033 -5.254 -13.092 1.00 77.44 94 GLY A CA 1
ATOM 723 C C . GLY A 1 94 ? -1.041 -4.113 -12.907 1.00 77.44 94 GLY A C 1
ATOM 724 O O . GLY A 1 94 ? -2.013 -4.042 -13.655 1.00 77.44 94 GLY A O 1
ATOM 725 N N . TYR A 1 95 ? -0.811 -3.189 -11.969 1.00 79.12 95 TYR A N 1
ATOM 726 C CA . TYR A 1 95 ? -1.682 -2.033 -11.774 1.00 79.12 95 TYR A 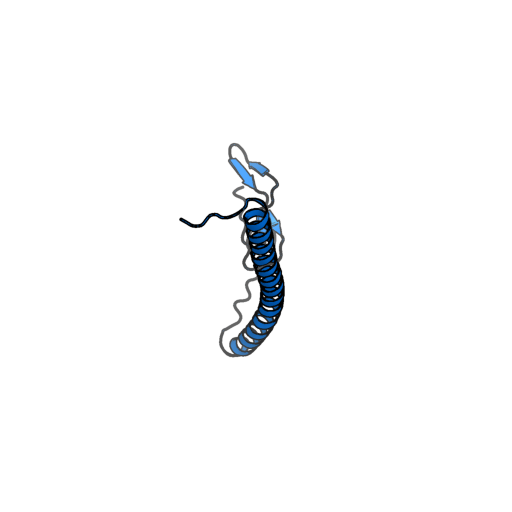CA 1
ATOM 727 C C . TYR A 1 95 ? -1.338 -0.930 -12.769 1.00 79.12 95 TYR A C 1
ATOM 729 O O . TYR A 1 95 ? -0.259 -0.352 -12.726 1.00 79.12 95 TYR A O 1
ATOM 737 N N . THR A 1 96 ? -2.291 -0.554 -13.616 1.00 78.81 96 THR A N 1
ATOM 738 C CA . THR A 1 96 ? -2.121 0.497 -14.641 1.00 78.81 96 THR A CA 1
ATOM 739 C C . THR A 1 96 ? -1.796 1.885 -14.082 1.00 78.81 96 THR A C 1
ATOM 741 O O . THR A 1 96 ? -1.365 2.765 -14.823 1.00 78.81 96 THR A O 1
ATOM 744 N N . ARG A 1 97 ? -1.988 2.079 -12.772 1.00 80.00 97 ARG A N 1
ATOM 745 C CA . ARG A 1 97 ? -1.656 3.305 -12.031 1.00 80.00 97 ARG A CA 1
ATOM 746 C C . ARG A 1 97 ? -0.184 3.367 -11.624 1.00 80.00 97 ARG A C 1
ATOM 748 O O . ARG A 1 97 ? 0.329 4.455 -11.376 1.00 80.00 97 ARG A O 1
ATOM 755 N N . ASP A 1 98 ? 0.475 2.215 -11.554 1.00 84.31 98 ASP A N 1
ATOM 756 C CA . ASP A 1 98 ? 1.871 2.123 -11.164 1.00 84.31 98 ASP A CA 1
ATOM 757 C C . ASP A 1 98 ? 2.753 2.441 -12.367 1.00 84.31 98 ASP A C 1
ATOM 759 O O . ASP A 1 98 ? 2.526 1.966 -13.483 1.00 84.31 98 ASP A O 1
ATOM 763 N N . ASN A 1 99 ? 3.776 3.256 -12.143 1.00 85.75 99 ASN A N 1
ATOM 764 C CA . ASN A 1 99 ? 4.780 3.553 -13.148 1.00 85.75 99 ASN A CA 1
ATOM 765 C C . ASN A 1 99 ? 6.155 3.623 -12.492 1.00 85.75 99 ASN A C 1
ATOM 767 O O . ASN A 1 99 ? 6.373 4.381 -11.543 1.00 85.75 99 ASN A O 1
ATOM 771 N N . CYS A 1 100 ? 7.095 2.855 -13.026 1.00 86.94 100 CYS A N 1
ATOM 772 C CA . CYS A 1 100 ? 8.459 2.821 -12.536 1.00 86.94 100 CYS A CA 1
ATOM 773 C C . CYS A 1 100 ? 9.412 2.772 -13.717 1.00 86.94 100 CYS A C 1
ATOM 775 O O . CYS A 1 100 ? 9.391 1.826 -14.498 1.00 86.94 100 CYS A O 1
ATOM 777 N N . THR A 1 101 ? 10.270 3.780 -13.824 1.00 83.38 101 THR A N 1
ATOM 778 C CA . THR A 1 101 ? 11.280 3.878 -14.877 1.00 83.38 101 THR A CA 1
ATOM 779 C C . THR A 1 101 ? 12.653 3.646 -14.274 1.00 83.38 101 THR A C 1
ATOM 781 O O . THR A 1 101 ? 13.000 4.248 -13.256 1.00 83.38 101 THR A O 1
ATOM 784 N N . ILE A 1 102 ? 13.433 2.783 -14.919 1.00 83.81 102 ILE A N 1
ATOM 785 C CA . ILE A 1 102 ? 14.833 2.564 -14.571 1.00 83.81 102 ILE A CA 1
ATOM 786 C C . ILE A 1 102 ? 15.661 3.609 -15.333 1.00 83.81 102 ILE A C 1
ATOM 788 O O . ILE A 1 102 ? 15.466 3.754 -16.539 1.00 83.81 102 ILE A O 1
ATOM 792 N N . PRO A 1 103 ? 16.558 4.358 -14.670 1.00 73.75 103 PRO A N 1
ATOM 793 C CA . PRO A 1 103 ? 17.344 5.410 -15.316 1.00 73.75 103 PRO A CA 1
ATOM 794 C C . PRO A 1 103 ? 18.475 4.888 -16.225 1.00 73.75 103 PRO A C 1
ATOM 796 O O . PRO A 1 103 ? 19.267 5.692 -16.712 1.00 73.75 103 PRO A O 1
ATOM 799 N N . CYS A 1 104 ? 18.582 3.571 -16.427 1.00 68.88 104 CYS A N 1
ATOM 800 C CA . CYS A 1 104 ? 19.692 2.908 -17.105 1.00 68.88 104 CYS A CA 1
ATOM 801 C C . CYS A 1 104 ? 19.300 1.619 -17.829 1.00 68.88 104 CYS A C 1
ATOM 803 O O . CYS A 1 104 ? 18.436 0.880 -17.300 1.00 68.88 104 CYS A O 1
#

Radius of gyration: 28.28 Å; Cα contacts (8 Å, |Δi|>4): 92; chains: 1; bounding box: 50×31×80 Å

Foldseek 3Di:
DDPDDPVNVVVVVVVVVVVVVVVVVVVVVVVVVVVVVVVVVVVVVVVVVVVVPVPPDDPPPLDADPDQFFFQWAFDPDWDDDPPDIGGGIDGRNDRPHGGDDPD

pLDDT: mean 70.34, std 12.37, range [39.66, 89.56]

Organism: NCBI:txid165179

Sequence (104 aa):
MLNLNVETMKKYFMSFVCAIITIACVSFALLVQFNSGKLVVDNLLLENVEALTRGEIGEVVVTCSKGSSGQCFTRSFDLKFCGEYSYYACVYTGYTRDNCTIPC

Mean predicted aligned error: 19.22 Å